Protein AF-A0A7S4KL27-F1 (afdb_monomer_lite)

Sequence (102 aa):
QVPGYYNSGYSTLKEIKWDDHPTPITPITELAKFMPDIRVDGIQSTPVSMMSVRNGHRVTHDLLHSYDPAISRQVLFKSKEDGMTSPMIDHNNISPHDPNFF

pLDDT: mean 79.37, std 15.96, range [43.06, 96.94]

Organism: NCBI:txid180227

Radius of gyration: 18.32 Å; chains: 1; bounding box: 51×30×42 Å

Structure (mmCIF, N/CA/C/O backbone):
data_AF-A0A7S4KL27-F1
#
_entry.id   AF-A0A7S4KL27-F1
#
loop_
_atom_site.group_PDB
_atom_site.id
_atom_site.type_symbol
_atom_site.label_atom_id
_atom_site.label_alt_id
_atom_site.label_comp_id
_atom_site.label_asym_id
_atom_site.label_entity_id
_atom_site.label_seq_id
_atom_site.pdbx_PDB_ins_code
_atom_site.Cartn_x
_atom_site.Cartn_y
_atom_site.Cartn_z
_atom_site.occupancy
_atom_site.B_iso_or_equiv
_atom_site.auth_seq_id
_atom_site.auth_comp_id
_atom_site.auth_asym_id
_atom_site.auth_atom_id
_atom_site.pdbx_PDB_model_num
ATOM 1 N N . GLN A 1 1 ? -3.217 10.779 -0.817 1.00 43.06 1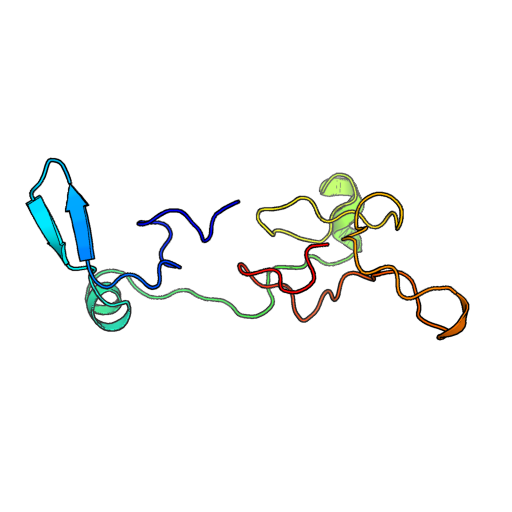 GLN A N 1
ATOM 2 C CA . GLN A 1 1 ? -3.242 11.395 0.540 1.00 43.06 1 GLN A CA 1
ATOM 3 C C . GLN A 1 1 ? -4.352 10.690 1.326 1.00 43.06 1 GLN A C 1
ATOM 5 O O . GLN A 1 1 ? -5.448 11.213 1.444 1.00 43.06 1 GLN A O 1
ATOM 10 N N . VAL A 1 2 ? -4.115 9.451 1.769 1.00 52.34 2 VAL A N 1
ATOM 11 C CA . VAL A 1 2 ? -5.171 8.548 2.285 1.00 52.34 2 VAL A CA 1
ATOM 12 C C . VAL A 1 2 ? -4.984 8.107 3.750 1.00 52.34 2 VAL A C 1
ATOM 14 O O . VAL A 1 2 ? -6.004 7.956 4.422 1.00 52.34 2 VAL A O 1
ATOM 17 N N . PRO A 1 3 ? -3.770 8.025 4.345 1.00 62.03 3 PRO A N 1
ATOM 18 C CA . PRO A 1 3 ? -3.645 7.619 5.754 1.00 62.03 3 PRO A CA 1
ATOM 19 C C . PRO A 1 3 ? -4.248 8.609 6.762 1.00 62.03 3 PRO A C 1
ATOM 21 O O . PRO A 1 3 ? -4.533 8.242 7.896 1.00 62.03 3 PRO A O 1
ATOM 24 N N . GLY A 1 4 ? -4.431 9.873 6.364 1.00 68.19 4 GLY A N 1
ATOM 25 C CA . GLY A 1 4 ? -4.941 10.927 7.246 1.00 68.19 4 GLY A CA 1
ATOM 26 C C . GLY A 1 4 ? -6.455 10.898 7.466 1.00 68.19 4 GLY A C 1
ATOM 27 O O . GLY A 1 4 ? -6.943 11.556 8.381 1.00 68.19 4 GLY A O 1
ATOM 28 N N . TYR A 1 5 ? -7.212 10.161 6.646 1.00 82.25 5 TYR A N 1
ATOM 29 C CA . TYR A 1 5 ? -8.664 10.099 6.794 1.00 82.25 5 TYR A CA 1
ATOM 30 C C . TYR A 1 5 ? -9.059 9.122 7.905 1.00 82.25 5 TYR A C 1
ATOM 32 O O . TYR A 1 5 ? -8.577 7.988 7.950 1.00 82.25 5 TYR A O 1
ATOM 40 N N . TYR A 1 6 ? -9.961 9.546 8.791 1.00 84.69 6 TYR A N 1
ATOM 41 C CA . TYR A 1 6 ? -10.258 8.844 10.042 1.00 84.69 6 TYR A CA 1
ATOM 42 C C . TYR A 1 6 ? -10.857 7.441 9.842 1.00 84.69 6 TYR A C 1
ATOM 44 O O . TYR A 1 6 ? -10.586 6.552 10.644 1.00 84.69 6 TYR A O 1
ATOM 52 N N . ASN A 1 7 ? -11.610 7.221 8.757 1.00 89.31 7 ASN A N 1
ATOM 53 C CA . ASN A 1 7 ? -12.227 5.931 8.422 1.00 89.31 7 ASN A CA 1
ATOM 54 C C . ASN A 1 7 ? -11.466 5.158 7.323 1.00 89.31 7 ASN A C 1
ATOM 56 O O . ASN A 1 7 ? -12.013 4.256 6.700 1.00 89.31 7 ASN A O 1
ATOM 60 N N . SER A 1 8 ? -10.210 5.522 7.035 1.00 88.75 8 SER A N 1
ATOM 61 C CA . SER A 1 8 ? -9.376 4.826 6.035 1.00 88.75 8 SER A CA 1
ATOM 62 C C . SER A 1 8 ? -8.903 3.436 6.481 1.00 88.75 8 SER A C 1
ATOM 64 O O . SER A 1 8 ? -8.376 2.681 5.670 1.00 88.75 8 SER A O 1
ATOM 66 N N . GLY A 1 9 ? -9.024 3.120 7.775 1.00 88.62 9 GLY A N 1
ATOM 67 C CA . GLY A 1 9 ? -8.431 1.932 8.395 1.00 88.62 9 GLY A CA 1
ATOM 68 C C . GLY A 1 9 ? -6.965 2.099 8.825 1.00 88.62 9 GLY A C 1
ATOM 69 O O . GLY A 1 9 ? -6.456 1.239 9.535 1.00 88.62 9 GLY A O 1
ATOM 70 N N . TYR A 1 10 ? -6.306 3.212 8.470 1.00 87.81 10 TYR A N 1
ATOM 71 C CA . TYR A 1 10 ? -4.922 3.533 8.870 1.00 87.81 10 TYR A CA 1
ATOM 72 C C . TYR A 1 10 ? -4.826 4.573 9.999 1.00 87.81 10 TYR A C 1
ATOM 74 O O . TYR A 1 10 ? -3.726 4.951 10.405 1.00 87.81 10 TYR A O 1
ATOM 82 N N . SER A 1 11 ? -5.967 5.048 10.507 1.00 87.25 11 SER A N 1
ATOM 83 C CA . SER A 1 11 ? -6.019 6.014 11.605 1.00 87.25 11 SER A CA 1
ATOM 84 C C . SER A 1 11 ? -5.417 5.432 12.886 1.00 87.25 11 SER A C 1
ATOM 86 O O . SER A 1 11 ? -5.708 4.301 13.270 1.00 87.25 11 SER A O 1
ATOM 88 N N . THR A 1 12 ? -4.604 6.231 13.577 1.00 87.00 12 THR A N 1
ATOM 89 C CA . THR A 1 12 ? -4.034 5.893 14.893 1.00 87.00 12 THR A CA 1
ATOM 90 C C . THR A 1 12 ? -4.897 6.383 16.056 1.00 87.00 12 THR A C 1
ATOM 92 O O . THR A 1 12 ? -4.582 6.120 17.220 1.00 87.00 12 THR A O 1
ATOM 95 N N . LEU A 1 13 ? -5.983 7.105 15.762 1.00 87.75 13 LEU A N 1
ATOM 96 C CA . LEU A 1 13 ? -6.943 7.541 16.769 1.00 87.75 13 LEU A CA 1
ATOM 97 C C . LEU A 1 13 ? -7.692 6.328 17.334 1.00 87.75 13 LEU A C 1
ATOM 99 O O . LEU A 1 13 ? -7.889 5.328 16.652 1.00 87.75 13 LEU A O 1
ATOM 103 N N . LYS A 1 14 ? -8.121 6.418 18.595 1.00 87.25 14 LYS A N 1
ATOM 104 C CA . LYS A 1 14 ? -8.971 5.395 19.236 1.00 87.25 14 LYS A CA 1
ATOM 105 C C . LYS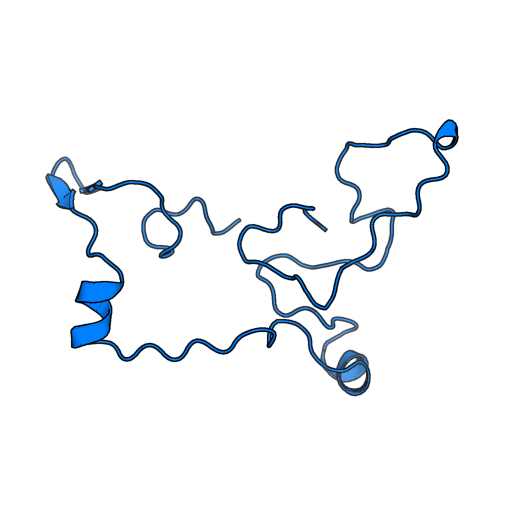 A 1 14 ? -10.461 5.719 19.137 1.00 87.25 14 LYS A C 1
ATOM 107 O O . LYS A 1 14 ? -11.304 4.851 19.336 1.00 87.25 14 LYS A O 1
ATOM 112 N N . GLU A 1 15 ? -10.768 6.974 18.847 1.00 88.94 15 GLU A N 1
ATOM 113 C CA . GLU A 1 15 ? -12.109 7.531 18.840 1.00 88.94 15 GLU A CA 1
ATOM 114 C C . GLU A 1 15 ? -12.168 8.657 17.807 1.00 88.94 15 GLU A C 1
ATOM 116 O O . GLU A 1 15 ? -11.176 9.358 17.581 1.00 88.94 15 GLU A O 1
ATOM 121 N N . ILE A 1 16 ? -13.328 8.816 17.182 1.00 88.69 16 ILE A N 1
ATOM 122 C CA . ILE A 1 16 ? -13.647 9.905 16.261 1.00 88.69 16 ILE A CA 1
ATOM 123 C C . ILE A 1 16 ? -14.874 10.650 16.788 1.00 88.69 16 ILE A C 1
ATOM 125 O O . ILE A 1 16 ? -15.736 10.052 17.427 1.00 88.69 16 ILE A O 1
ATOM 129 N N . LYS A 1 17 ? -14.977 11.952 16.513 1.00 85.75 17 LYS A N 1
ATOM 130 C CA . LYS A 1 17 ? -16.180 12.729 16.835 1.00 85.75 17 LYS A CA 1
ATOM 131 C C . LYS A 1 17 ? -17.050 12.874 15.598 1.00 85.75 17 LYS A C 1
ATOM 133 O O . LYS A 1 17 ? -16.563 13.329 14.566 1.00 85.75 17 LYS A O 1
ATOM 138 N N . TRP A 1 18 ? -18.325 12.534 15.734 1.00 82.81 18 TRP A N 1
ATOM 139 C CA . TRP A 1 18 ? -19.344 12.747 14.713 1.00 82.81 18 TRP A CA 1
ATOM 140 C C . TRP A 1 18 ? -20.446 13.610 15.319 1.00 82.81 18 TRP A C 1
ATOM 142 O O . TRP A 1 18 ? -21.096 13.159 16.252 1.00 82.81 18 TRP A O 1
ATOM 152 N N . ASP A 1 19 ? -20.618 14.848 14.844 1.00 82.81 19 ASP A N 1
ATOM 153 C CA . ASP A 1 19 ? -21.625 15.794 15.361 1.00 82.81 19 ASP A CA 1
ATOM 154 C C . ASP A 1 19 ? -21.659 15.854 16.906 1.00 82.81 19 ASP A C 1
ATOM 156 O O . ASP A 1 19 ? -22.692 15.672 17.542 1.00 82.81 19 ASP A O 1
ATOM 160 N N . ASP A 1 20 ? -20.479 16.042 17.513 1.00 81.19 20 ASP A N 1
ATOM 161 C CA . ASP A 1 20 ? -20.231 16.052 18.967 1.00 81.19 20 ASP A CA 1
ATOM 162 C C . ASP A 1 20 ? -20.461 14.728 19.719 1.00 81.19 20 ASP A C 1
ATOM 164 O O . ASP A 1 20 ? -20.262 14.660 20.936 1.00 81.19 20 ASP A O 1
ATOM 168 N N . HIS A 1 21 ? -20.784 13.641 19.019 1.00 84.50 21 HIS A N 1
ATOM 169 C CA . HIS A 1 21 ? -20.857 12.305 19.598 1.00 84.50 21 HIS A CA 1
ATOM 170 C C . HIS A 1 21 ? -19.520 11.553 19.482 1.00 84.50 21 HIS A C 1
ATOM 172 O O . HIS A 1 21 ? -19.022 11.331 18.370 1.00 84.50 21 HIS A O 1
ATOM 178 N N . PRO A 1 22 ? -18.920 11.144 20.618 1.00 88.00 22 PRO A N 1
ATOM 179 C CA . PRO A 1 22 ? -17.717 10.324 20.629 1.00 88.00 22 PRO A CA 1
ATOM 180 C C . PRO A 1 22 ? -18.038 8.911 20.128 1.00 88.00 22 PRO A C 1
ATOM 182 O O . PRO A 1 22 ? -18.871 8.213 20.705 1.00 88.00 22 PRO A O 1
ATOM 185 N N . THR A 1 23 ? -17.385 8.481 19.050 1.00 91.31 23 THR A N 1
ATOM 186 C CA . THR A 1 23 ? -17.564 7.153 18.447 1.00 91.31 23 THR A CA 1
ATOM 187 C C . THR A 1 23 ? -16.246 6.375 18.511 1.00 91.31 23 THR A C 1
ATOM 189 O O . THR A 1 23 ? -15.268 6.787 17.878 1.00 91.31 23 THR A O 1
ATOM 192 N N . PRO A 1 24 ? -16.174 5.258 19.261 1.00 91.88 24 PRO A N 1
ATOM 193 C CA . PRO A 1 24 ? -14.960 4.455 19.349 1.00 91.88 24 PRO A CA 1
ATOM 194 C C . PRO A 1 24 ? -14.687 3.724 18.031 1.00 91.88 24 PRO A C 1
ATOM 196 O O . PRO A 1 24 ? -15.608 3.264 17.355 1.00 91.88 24 PRO A O 1
ATOM 199 N N . ILE A 1 25 ? -13.411 3.583 17.678 1.00 92.06 25 ILE A N 1
ATOM 200 C CA . ILE A 1 25 ? -12.998 2.820 16.496 1.00 92.06 25 ILE A CA 1
ATOM 201 C C . ILE A 1 25 ? -13.063 1.321 16.801 1.00 92.06 25 ILE A C 1
ATOM 203 O O . ILE A 1 25 ? -12.514 0.854 17.800 1.00 92.06 25 ILE A O 1
ATOM 207 N N . THR A 1 26 ? -13.692 0.556 15.909 1.00 93.00 26 THR A N 1
ATOM 208 C CA . THR A 1 26 ? -13.706 -0.910 15.966 1.00 93.00 26 THR A CA 1
ATOM 209 C C . THR A 1 26 ? -12.325 -1.471 15.595 1.00 93.00 26 THR A C 1
ATOM 211 O O . THR A 1 26 ? -11.841 -1.203 14.492 1.00 93.00 26 THR A O 1
ATOM 214 N N . PRO A 1 27 ? -11.671 -2.268 16.462 1.00 92.94 27 PRO A N 1
ATOM 215 C CA . PRO A 1 27 ? -10.385 -2.885 16.145 1.00 92.94 27 PRO A CA 1
ATOM 216 C C . PRO A 1 27 ? -10.475 -3.864 14.967 1.00 92.94 27 PRO A C 1
ATOM 218 O O . PRO A 1 27 ? -11.471 -4.568 14.805 1.00 92.94 27 PRO A O 1
ATOM 221 N N . ILE A 1 28 ? -9.385 -4.003 14.205 1.00 92.12 28 ILE A N 1
ATOM 222 C CA . ILE A 1 28 ? -9.304 -4.930 13.057 1.00 92.12 28 ILE A CA 1
ATOM 223 C C . ILE A 1 28 ? -9.634 -6.375 13.470 1.00 92.12 28 ILE A C 1
ATOM 225 O O . ILE A 1 28 ? -10.303 -7.097 12.737 1.00 92.12 28 ILE A O 1
ATOM 229 N N . THR A 1 29 ? -9.214 -6.795 14.666 1.00 93.25 29 THR A N 1
ATOM 230 C CA . THR A 1 29 ? -9.492 -8.139 15.199 1.00 93.25 29 THR A CA 1
ATOM 231 C C . THR A 1 29 ? -10.977 -8.387 15.461 1.00 93.25 29 THR A C 1
ATOM 233 O O . THR A 1 29 ? -11.432 -9.527 15.386 1.00 93.25 29 THR A O 1
ATOM 236 N N . GLU A 1 30 ? -11.744 -7.343 15.770 1.00 95.00 30 GLU A N 1
ATOM 237 C CA . GLU A 1 30 ? -13.192 -7.429 15.941 1.00 95.00 30 GLU A CA 1
ATOM 238 C C . GLU A 1 30 ? -13.908 -7.369 14.592 1.00 95.00 30 GLU A C 1
ATOM 240 O O . GLU A 1 30 ? -14.793 -8.185 14.340 1.00 95.00 30 GLU A O 1
ATOM 245 N N . LEU A 1 31 ? -13.450 -6.484 13.704 1.00 94.81 31 LEU A N 1
ATOM 246 C CA . LEU A 1 31 ? -13.925 -6.355 12.328 1.00 94.81 31 LEU A CA 1
ATOM 247 C C . LEU A 1 31 ? -13.811 -7.677 11.548 1.00 94.81 31 LEU A C 1
ATOM 249 O O . LEU A 1 31 ? -14.733 -8.069 10.831 1.00 94.81 31 LEU A O 1
ATOM 253 N N . ALA A 1 32 ? -12.723 -8.419 11.772 1.00 94.75 32 ALA A N 1
ATOM 254 C CA . ALA A 1 32 ? -12.458 -9.711 11.143 1.00 94.75 32 ALA A CA 1
ATOM 255 C C . ALA A 1 32 ? -13.499 -10.803 11.465 1.00 94.75 32 ALA A C 1
ATOM 257 O O . ALA A 1 32 ? -13.593 -11.794 10.743 1.00 94.75 32 ALA A O 1
ATOM 258 N N . LYS A 1 33 ? -14.297 -10.650 12.535 1.00 96.38 33 LYS A N 1
ATOM 259 C CA . LYS A 1 33 ? -15.337 -11.629 12.907 1.00 96.38 33 LYS A CA 1
ATOM 260 C C . L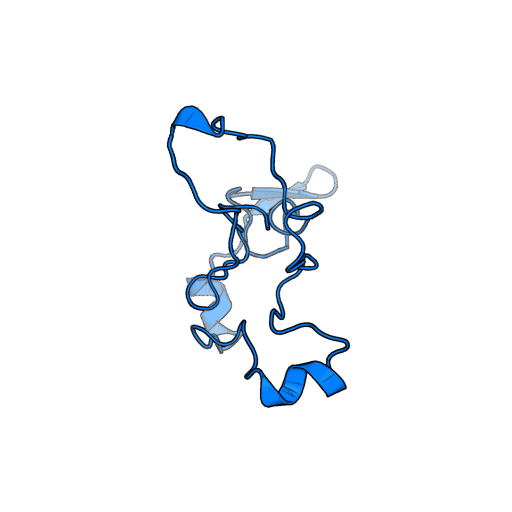YS A 1 33 ? -16.499 -11.662 11.914 1.00 96.38 33 LYS A C 1
ATOM 262 O O . LYS A 1 33 ? -17.162 -12.687 11.797 1.00 96.38 33 LYS A O 1
ATOM 267 N N . PHE A 1 34 ? -16.765 -10.541 11.247 1.00 96.19 34 PHE A N 1
ATOM 268 C CA . PHE A 1 34 ? -17.894 -10.375 10.327 1.00 96.19 34 PHE A CA 1
ATOM 269 C C . PHE A 1 34 ? -17.467 -9.957 8.916 1.00 96.19 34 PHE A C 1
ATOM 271 O O . PHE A 1 34 ? -18.252 -10.104 7.983 1.00 96.19 34 PHE A O 1
ATOM 278 N N . MET A 1 35 ? -16.229 -9.491 8.740 1.00 96.56 35 MET A N 1
ATOM 279 C CA . MET A 1 35 ? -15.634 -9.197 7.441 1.00 96.56 35 MET A CA 1
ATOM 280 C C . MET A 1 35 ? -14.336 -10.001 7.281 1.00 96.56 35 MET A C 1
ATOM 282 O O . MET A 1 35 ? -13.359 -9.688 7.959 1.00 96.56 35 MET A O 1
ATOM 286 N N . PRO A 1 36 ? -14.295 -11.040 6.426 1.00 93.50 36 PRO A N 1
ATOM 287 C CA . PRO A 1 36 ? -13.100 -11.861 6.275 1.00 93.50 36 PRO A CA 1
ATOM 288 C C . PRO A 1 36 ? -11.918 -11.031 5.763 1.00 93.50 36 PRO A C 1
ATOM 290 O O . PRO A 1 36 ? -12.055 -10.208 4.859 1.00 93.50 36 PRO A O 1
ATOM 293 N N . ASP A 1 37 ? -10.747 -11.279 6.339 1.00 91.88 37 ASP A N 1
ATOM 294 C CA . ASP A 1 37 ? -9.501 -10.609 5.979 1.00 91.88 37 ASP A CA 1
ATOM 295 C C . ASP A 1 37 ? -8.842 -11.298 4.772 1.00 91.88 37 ASP A C 1
ATOM 297 O O . ASP A 1 37 ? -8.457 -12.464 4.850 1.00 91.88 37 ASP A O 1
ATOM 301 N N . ILE A 1 38 ? -8.734 -10.580 3.648 1.00 91.31 38 ILE A N 1
ATOM 302 C CA . ILE A 1 38 ? -8.227 -11.090 2.358 1.00 91.31 38 ILE A CA 1
ATOM 303 C C . ILE A 1 38 ? -6.947 -10.380 1.894 1.00 91.31 38 ILE A C 1
ATOM 305 O O . ILE A 1 38 ? -6.730 -10.168 0.699 1.00 91.31 38 ILE A O 1
ATOM 309 N N . ARG A 1 39 ? -6.092 -9.971 2.833 1.00 87.81 39 ARG A N 1
ATOM 310 C CA . ARG A 1 39 ? -4.815 -9.319 2.509 1.00 87.81 39 ARG A CA 1
ATOM 311 C C . ARG A 1 39 ? -3.875 -10.263 1.758 1.00 87.81 39 ARG A C 1
ATOM 313 O O . ARG A 1 39 ? -3.683 -11.409 2.154 1.00 87.81 39 ARG A O 1
ATOM 320 N N . VAL A 1 40 ? -3.257 -9.746 0.696 1.00 84.62 40 VAL A N 1
ATOM 321 C CA . VAL A 1 40 ? -2.172 -10.429 -0.014 1.00 84.62 40 VAL A CA 1
ATOM 322 C C . VAL A 1 40 ? -0.936 -9.544 -0.012 1.00 84.62 40 VAL A C 1
ATOM 324 O O . VAL A 1 40 ? -0.966 -8.411 -0.501 1.00 84.62 40 VAL A O 1
ATOM 327 N N . ASP A 1 41 ? 0.149 -10.070 0.541 1.00 77.06 41 ASP A N 1
ATOM 328 C CA . ASP A 1 41 ? 1.404 -9.341 0.667 1.00 77.06 41 ASP A CA 1
ATOM 329 C C . ASP A 1 41 ? 2.084 -9.168 -0.701 1.00 77.06 41 ASP A C 1
ATOM 331 O O . ASP A 1 41 ? 2.050 -10.052 -1.558 1.00 77.06 41 ASP A O 1
ATOM 335 N N . GLY A 1 42 ? 2.707 -8.007 -0.929 1.00 69.44 42 GLY A N 1
ATOM 336 C CA . GLY A 1 42 ? 3.572 -7.773 -2.094 1.00 69.44 42 GLY A CA 1
ATOM 337 C C . GLY A 1 42 ? 2.880 -7.573 -3.453 1.00 69.44 42 GLY A C 1
ATOM 338 O O . GLY A 1 42 ? 3.570 -7.419 -4.456 1.00 69.44 42 GLY A O 1
ATOM 339 N N . ILE A 1 43 ? 1.543 -7.516 -3.530 1.00 76.12 43 ILE A N 1
ATOM 340 C CA . ILE A 1 43 ? 0.816 -7.367 -4.815 1.00 76.12 43 ILE A CA 1
ATOM 341 C C . ILE A 1 43 ? 0.847 -5.939 -5.390 1.00 76.12 43 ILE A C 1
ATOM 343 O O . ILE A 1 43 ? 0.439 -5.706 -6.526 1.00 76.12 43 ILE A O 1
ATOM 347 N N . GLN A 1 44 ? 1.398 -4.964 -4.667 1.00 82.50 44 GLN A N 1
ATOM 348 C CA . GLN A 1 44 ? 1.345 -3.557 -5.084 1.00 82.50 44 GLN A CA 1
ATOM 349 C C . GLN A 1 44 ? 2.201 -3.213 -6.323 1.00 82.50 44 GLN A C 1
ATOM 351 O O . GLN A 1 44 ? 2.227 -2.059 -6.758 1.00 82.50 44 GLN A O 1
ATOM 356 N N . SER A 1 45 ? 2.897 -4.196 -6.906 1.00 89.31 45 SER A N 1
ATOM 357 C CA . SER A 1 45 ? 3.727 -4.049 -8.101 1.00 89.31 45 SER A CA 1
ATOM 358 C C . SER A 1 45 ? 3.384 -5.106 -9.148 1.00 89.31 45 SER A C 1
ATOM 360 O O . SER A 1 45 ? 3.501 -6.309 -8.918 1.00 89.31 45 SER A O 1
ATOM 362 N N . THR A 1 46 ? 3.006 -4.663 -10.344 1.00 91.88 46 THR A N 1
ATOM 363 C CA . THR A 1 46 ? 2.778 -5.555 -11.482 1.00 91.88 46 THR A CA 1
ATOM 364 C C . THR A 1 46 ? 4.083 -5.884 -12.220 1.00 91.88 46 THR A C 1
ATOM 366 O O . THR A 1 46 ? 5.030 -5.081 -12.218 1.00 91.88 46 THR A O 1
ATOM 369 N N . PRO A 1 47 ? 4.154 -7.034 -12.920 1.00 92.00 47 PRO A N 1
ATOM 370 C CA . PRO A 1 47 ? 5.257 -7.335 -13.825 1.00 92.00 47 PRO A CA 1
ATOM 371 C C . PRO A 1 47 ? 5.424 -6.258 -14.906 1.00 92.00 47 PRO A C 1
ATOM 373 O O . PRO A 1 47 ? 4.459 -5.632 -15.351 1.00 92.00 47 PRO A O 1
ATOM 376 N N . VAL A 1 48 ? 6.669 -6.084 -15.357 1.00 93.19 48 VAL A N 1
ATOM 377 C CA . VAL A 1 48 ? 7.059 -5.123 -16.406 1.00 93.19 48 VAL A CA 1
ATOM 378 C C . VAL A 1 48 ? 6.280 -5.355 -17.704 1.00 93.19 48 VAL A C 1
ATOM 380 O O . VAL A 1 48 ? 5.922 -4.400 -18.387 1.00 93.19 48 VAL A O 1
ATOM 383 N N . SER A 1 49 ? 5.940 -6.610 -18.011 1.00 96.00 49 SER A N 1
ATOM 384 C CA . SER A 1 49 ? 5.155 -6.978 -19.195 1.00 96.00 49 SER A CA 1
ATOM 385 C C . SER A 1 49 ? 3.785 -6.297 -19.264 1.00 96.00 49 SER A C 1
ATOM 387 O O . SER A 1 49 ? 3.264 -6.112 -20.359 1.00 96.00 49 SER A O 1
ATOM 389 N N . MET A 1 50 ? 3.212 -5.885 -18.126 1.00 95.44 50 MET A N 1
ATOM 390 C CA . MET A 1 50 ? 1.930 -5.176 -18.081 1.00 95.44 50 MET A CA 1
ATOM 391 C C . MET A 1 50 ? 2.065 -3.647 -18.121 1.00 95.44 50 MET A C 1
ATOM 393 O O . MET A 1 50 ? 1.054 -2.952 -18.112 1.00 95.44 50 MET A O 1
ATOM 397 N N . MET A 1 51 ? 3.275 -3.083 -18.174 1.00 94.69 51 MET A N 1
ATOM 398 C CA . MET A 1 51 ? 3.443 -1.624 -18.131 1.00 94.69 51 MET A CA 1
ATOM 399 C C . MET A 1 51 ? 2.787 -0.921 -19.318 1.00 94.69 51 MET A C 1
ATOM 401 O O . MET A 1 51 ? 2.173 0.123 -19.130 1.00 94.69 51 MET A O 1
ATOM 405 N N . SER A 1 52 ? 2.867 -1.486 -20.525 1.00 95.69 52 SER A N 1
ATOM 406 C CA . SER A 1 52 ? 2.266 -0.878 -21.720 1.00 95.69 52 SER A CA 1
ATOM 407 C C . SER A 1 52 ? 0.745 -0.764 -21.605 1.00 95.69 52 SER A C 1
ATOM 409 O O . SER A 1 52 ? 0.180 0.269 -21.950 1.00 95.69 52 SER A O 1
ATOM 411 N N . VAL A 1 53 ? 0.087 -1.785 -21.047 1.00 96.94 53 VAL A N 1
ATOM 412 C CA . VAL A 1 53 ? -1.367 -1.782 -20.819 1.00 96.94 53 VAL A CA 1
ATOM 413 C C . VAL A 1 53 ? -1.775 -0.949 -19.600 1.00 96.94 53 VAL A C 1
ATOM 415 O O . VAL A 1 53 ? -2.933 -0.563 -19.482 1.00 96.94 53 VAL A O 1
ATOM 418 N N . ARG A 1 54 ? -0.828 -0.634 -18.706 1.00 94.88 54 ARG A N 1
ATOM 419 C CA . ARG A 1 54 ? -1.013 0.212 -17.514 1.00 94.88 54 ARG A CA 1
ATOM 420 C C . ARG A 1 54 ? -0.438 1.622 -17.677 1.00 94.88 54 ARG A C 1
ATOM 422 O O . ARG A 1 54 ? -0.062 2.250 -16.689 1.00 94.88 54 ARG A O 1
ATOM 429 N N . ASN A 1 55 ? -0.348 2.113 -18.912 1.00 95.00 55 ASN A N 1
ATOM 430 C CA . ASN A 1 55 ? 0.115 3.467 -19.228 1.00 95.00 55 ASN A CA 1
ATOM 431 C C . ASN A 1 55 ? 1.494 3.816 -18.621 1.00 95.00 55 ASN A C 1
ATOM 433 O O . ASN A 1 55 ? 1.719 4.920 -18.141 1.00 95.00 55 ASN A O 1
ATOM 437 N N . GLY A 1 56 ? 2.411 2.848 -18.595 1.00 92.44 56 GLY A N 1
ATOM 438 C CA . GLY A 1 56 ? 3.778 3.020 -18.102 1.00 92.44 56 GLY A CA 1
ATOM 439 C C . GLY A 1 56 ? 3.983 2.754 -16.607 1.00 92.44 56 GLY A C 1
ATOM 440 O O . GLY A 1 56 ? 5.121 2.822 -16.147 1.00 92.44 56 GLY A O 1
ATOM 441 N N . HIS A 1 57 ? 2.949 2.394 -15.839 1.00 92.56 57 HIS A N 1
ATOM 442 C CA . HIS A 1 57 ? 3.075 2.173 -14.392 1.00 92.56 57 HIS A CA 1
ATOM 443 C C . HIS A 1 57 ? 3.162 0.689 -14.010 1.00 92.56 57 HIS A C 1
ATOM 445 O O . HIS A 1 57 ? 2.472 -0.167 -14.565 1.00 92.56 57 HIS A O 1
ATOM 451 N N . ARG A 1 58 ? 3.985 0.388 -12.994 1.00 92.12 58 ARG A N 1
ATOM 452 C CA . ARG A 1 58 ? 3.982 -0.920 -12.303 1.00 92.12 58 ARG A CA 1
ATOM 453 C C . ARG A 1 58 ? 3.292 -0.862 -10.953 1.00 92.12 58 ARG A C 1
ATOM 455 O O . ARG A 1 58 ? 2.713 -1.847 -10.515 1.00 92.12 58 ARG A O 1
ATOM 462 N N . VAL A 1 59 ? 3.344 0.288 -10.300 1.00 91.38 59 VAL A N 1
ATOM 463 C CA . VAL A 1 59 ? 2.836 0.461 -8.944 1.00 91.38 59 VAL A CA 1
ATOM 464 C C . VAL A 1 59 ? 1.312 0.624 -8.968 1.00 91.38 59 VAL A C 1
ATOM 466 O O . VAL A 1 59 ? 0.767 1.247 -9.881 1.00 91.38 59 VAL A O 1
ATOM 469 N N . THR A 1 60 ? 0.604 -0.003 -8.030 1.00 90.62 60 THR A N 1
ATOM 470 C CA . THR A 1 60 ? -0.862 0.110 -7.846 1.00 90.62 60 THR A CA 1
ATOM 471 C C . THR A 1 60 ? -1.231 0.887 -6.575 1.00 90.62 60 THR A C 1
ATOM 473 O O . THR A 1 60 ? -2.340 0.743 -6.070 1.00 90.62 60 THR A O 1
ATOM 476 N N . HIS A 1 61 ? -0.280 1.634 -6.015 1.00 88.12 61 HIS A N 1
ATOM 477 C CA . HIS A 1 61 ? -0.459 2.461 -4.824 1.00 88.12 61 HIS A CA 1
ATOM 478 C C . HIS A 1 61 ? -1.382 3.671 -5.093 1.00 88.12 61 HIS A C 1
ATOM 480 O O . HIS A 1 61 ? -1.694 3.966 -6.246 1.00 88.12 61 HIS A O 1
ATOM 486 N N . ASP A 1 62 ? -1.820 4.356 -4.027 1.00 85.81 62 ASP A N 1
ATOM 487 C CA . ASP A 1 62 ? -2.706 5.534 -4.093 1.00 85.81 62 ASP A CA 1
ATOM 488 C C . ASP A 1 62 ? -2.070 6.702 -4.866 1.00 85.81 62 ASP A C 1
ATOM 490 O O . ASP A 1 62 ? -2.714 7.344 -5.693 1.00 85.81 62 ASP A O 1
ATOM 494 N N . LEU A 1 63 ? -0.786 6.973 -4.613 1.00 86.12 63 LEU A N 1
ATOM 495 C CA . LEU A 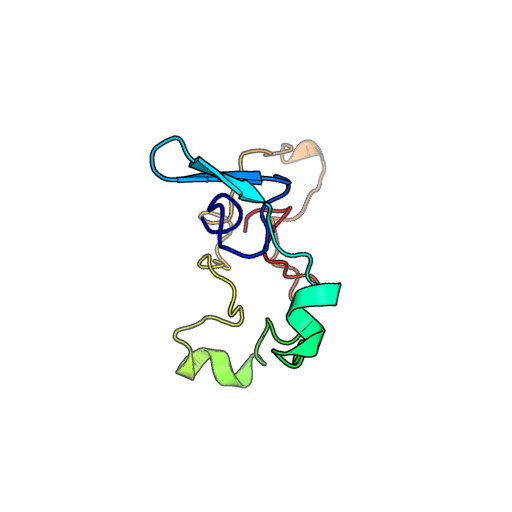1 63 ? -0.041 8.020 -5.312 1.00 86.12 63 LEU A CA 1
ATOM 496 C C . LEU A 1 63 ? 0.509 7.511 -6.650 1.00 86.12 63 LEU A C 1
ATOM 498 O O . LEU A 1 63 ? 0.805 6.328 -6.814 1.00 86.12 63 LEU A O 1
ATOM 502 N N . LEU A 1 64 ? 0.681 8.416 -7.618 1.00 87.56 64 LEU A N 1
ATOM 503 C CA . LEU A 1 64 ? 1.361 8.096 -8.871 1.00 87.56 64 LEU A CA 1
ATOM 504 C C . LEU A 1 64 ? 2.873 8.067 -8.655 1.00 87.56 64 LEU A C 1
ATOM 506 O O . LEU A 1 64 ? 3.504 9.110 -8.519 1.00 87.56 64 LEU A O 1
ATOM 510 N N . HIS A 1 65 ? 3.449 6.870 -8.719 1.00 86.31 65 HIS A N 1
ATOM 511 C CA . HIS A 1 65 ? 4.893 6.684 -8.637 1.00 86.31 65 HIS A CA 1
ATOM 512 C C . HIS A 1 65 ? 5.532 6.945 -10.002 1.00 86.31 65 HIS A C 1
ATOM 514 O O . HIS A 1 65 ? 5.298 6.203 -10.968 1.00 86.31 65 HIS A O 1
ATOM 520 N N . SER A 1 66 ? 6.334 8.005 -10.072 1.00 85.44 66 SER A N 1
ATOM 521 C CA . SER A 1 66 ? 7.069 8.388 -11.276 1.00 85.44 66 SER A CA 1
ATOM 522 C C . SER A 1 66 ? 8.454 7.747 -11.288 1.00 85.44 66 SER A C 1
ATOM 524 O O . SER A 1 66 ? 9.133 7.689 -10.276 1.00 85.44 66 SER A O 1
ATOM 526 N N . TYR A 1 67 ? 8.908 7.268 -12.445 1.00 83.94 67 TYR A N 1
ATOM 527 C CA . TYR A 1 67 ? 10.295 6.796 -12.584 1.00 83.94 67 TYR A CA 1
ATOM 528 C C . TYR A 1 67 ? 11.277 7.932 -12.892 1.00 83.94 67 TYR A C 1
ATOM 530 O O . TYR A 1 67 ? 12.483 7.702 -12.915 1.00 83.94 67 TYR A O 1
ATOM 538 N N . ASP A 1 68 ? 10.767 9.139 -13.160 1.00 82.31 68 ASP A N 1
ATOM 539 C CA . ASP A 1 68 ? 11.578 10.328 -13.398 1.00 82.31 68 ASP A CA 1
ATOM 540 C C . ASP A 1 68 ? 12.092 10.909 -12.062 1.00 82.31 68 ASP A C 1
ATOM 542 O O . ASP A 1 68 ? 11.287 11.368 -11.240 1.00 82.31 68 ASP A O 1
ATOM 546 N N . PRO A 1 69 ? 13.423 10.983 -11.862 1.00 74.06 69 PRO A N 1
ATOM 547 C CA . PRO A 1 69 ? 14.056 11.628 -10.708 1.00 74.06 69 PRO A CA 1
ATOM 548 C C . PRO A 1 69 ? 13.642 13.083 -10.440 1.00 74.06 69 PRO A C 1
ATOM 550 O O . PRO A 1 69 ? 13.903 13.626 -9.361 1.00 74.06 69 PRO A O 1
ATOM 553 N N . ALA A 1 70 ? 13.114 13.792 -11.438 1.00 75.12 70 ALA A N 1
ATOM 554 C CA . ALA A 1 70 ? 12.649 15.165 -11.282 1.00 75.12 70 ALA A CA 1
ATOM 555 C C . ALA A 1 70 ? 11.320 15.255 -10.516 1.00 75.12 70 ALA A C 1
ATOM 557 O O . ALA A 1 70 ? 11.102 16.254 -9.834 1.00 75.12 70 ALA A O 1
ATOM 558 N N . ILE A 1 71 ? 10.474 14.222 -10.596 1.00 74.75 71 ILE A N 1
ATOM 559 C CA . ILE A 1 71 ? 9.129 14.206 -10.002 1.00 74.75 71 ILE A CA 1
ATOM 560 C C . ILE A 1 71 ? 9.157 13.575 -8.609 1.00 74.75 71 ILE A C 1
ATOM 562 O O . ILE A 1 71 ? 8.640 14.169 -7.667 1.00 74.75 71 ILE A O 1
ATOM 566 N N . SER A 1 72 ? 9.844 12.440 -8.447 1.00 63.91 72 SER A N 1
ATOM 567 C CA . SER A 1 72 ? 9.967 11.692 -7.177 1.00 63.91 72 SER A CA 1
ATOM 568 C C . SER A 1 72 ? 10.891 12.350 -6.150 1.00 63.91 72 SER A C 1
ATOM 570 O O . SER A 1 72 ? 11.491 11.698 -5.295 1.00 63.91 72 SER A O 1
ATOM 572 N N . ARG A 1 73 ? 11.085 13.663 -6.269 1.00 59.00 73 ARG A N 1
ATOM 573 C CA . ARG A 1 73 ? 12.060 14.404 -5.492 1.00 59.00 73 ARG A CA 1
ATOM 574 C C . ARG A 1 73 ? 11.417 14.983 -4.247 1.00 59.00 73 ARG A C 1
ATOM 576 O O . ARG A 1 73 ? 11.098 16.169 -4.181 1.00 59.00 73 ARG A O 1
ATOM 583 N N . GLN A 1 74 ? 11.319 14.169 -3.208 1.00 56.22 74 GLN A N 1
ATOM 584 C CA . GLN A 1 74 ? 11.248 14.732 -1.872 1.00 56.22 74 GLN A CA 1
ATOM 585 C C . GLN A 1 74 ? 12.613 15.275 -1.443 1.00 56.22 74 GLN A C 1
ATOM 587 O O . GLN A 1 74 ? 13.549 14.522 -1.214 1.00 56.22 74 GLN A O 1
ATOM 592 N N . VAL A 1 75 ? 12.686 16.610 -1.413 1.00 46.03 75 VAL A N 1
ATOM 593 C CA . VAL A 1 75 ? 13.346 17.596 -0.516 1.00 46.03 75 VAL A CA 1
ATOM 594 C C . VAL A 1 75 ? 14.570 17.209 0.349 1.00 46.03 75 VAL A C 1
ATOM 596 O O . VAL A 1 75 ? 15.316 18.104 0.734 1.00 46.03 75 VAL A O 1
ATOM 599 N N . LEU A 1 76 ? 14.903 15.945 0.598 1.00 44.16 76 LEU A N 1
ATOM 600 C CA . LEU A 1 76 ? 16.206 15.539 1.135 1.00 44.16 76 LEU A CA 1
ATOM 601 C C . LEU A 1 76 ? 17.182 15.267 -0.012 1.00 44.16 76 LEU A C 1
ATOM 603 O O . LEU A 1 76 ? 17.686 14.164 -0.210 1.00 44.16 76 LEU A O 1
ATOM 607 N N . PHE A 1 77 ? 17.486 16.327 -0.757 1.00 44.19 77 PHE A N 1
ATOM 608 C CA . PHE A 1 77 ? 18.744 16.410 -1.481 1.00 44.19 77 PHE A CA 1
ATOM 609 C C . PHE A 1 77 ? 19.887 16.356 -0.461 1.00 44.19 77 PHE A C 1
ATOM 611 O O . PHE A 1 77 ? 20.342 17.387 0.032 1.00 44.19 77 PHE A O 1
ATOM 618 N N . LYS A 1 78 ? 20.383 15.158 -0.153 1.00 45.78 78 LYS A N 1
ATOM 619 C CA . LYS A 1 78 ? 21.802 15.052 0.174 1.00 45.78 78 LYS A CA 1
ATOM 620 C C . LYS A 1 78 ? 22.562 15.326 -1.117 1.00 45.78 78 LYS A C 1
ATOM 622 O O . LYS A 1 78 ? 22.226 14.799 -2.179 1.00 45.78 78 LYS A O 1
ATOM 627 N N . SER A 1 79 ? 23.463 16.295 -1.038 1.00 43.75 79 SER A N 1
ATOM 628 C CA . SER A 1 79 ? 24.214 16.832 -2.163 1.00 43.75 79 SER A CA 1
ATOM 629 C C . SER A 1 79 ? 24.996 15.722 -2.870 1.00 43.75 79 SER A C 1
ATOM 631 O O . SER A 1 79 ? 25.303 14.674 -2.305 1.00 43.75 79 SER A O 1
ATOM 633 N N . LYS A 1 80 ? 25.364 15.979 -4.129 1.00 47.75 80 LYS A N 1
ATOM 634 C CA . LYS A 1 80 ? 26.219 15.115 -4.965 1.00 47.75 80 LYS A CA 1
ATOM 635 C C . LYS A 1 80 ? 27.554 14.696 -4.317 1.00 47.75 80 LYS A C 1
ATOM 637 O O . LYS A 1 80 ? 28.248 13.868 -4.896 1.00 47.75 80 LYS A O 1
ATOM 642 N N . GLU A 1 81 ? 27.917 15.257 -3.167 1.00 52.97 81 GLU A N 1
ATOM 643 C CA . GLU A 1 81 ? 29.153 14.969 -2.436 1.00 52.97 81 GLU A CA 1
ATOM 644 C C . GLU A 1 81 ? 29.099 13.629 -1.673 1.00 52.97 81 GLU A C 1
ATOM 646 O O . GLU A 1 81 ? 30.145 13.032 -1.446 1.00 52.97 81 GLU A O 1
ATOM 651 N N . ASP A 1 82 ? 27.902 13.089 -1.396 1.00 51.00 82 ASP A N 1
ATOM 652 C CA . ASP A 1 82 ? 27.711 11.830 -0.647 1.00 51.00 82 ASP A CA 1
ATOM 653 C C . ASP A 1 82 ? 27.552 10.572 -1.538 1.00 51.00 82 ASP A C 1
ATOM 655 O O . ASP A 1 82 ? 27.283 9.478 -1.041 1.00 51.00 82 ASP A O 1
ATOM 659 N N . GLY A 1 83 ? 27.679 10.691 -2.866 1.00 46.28 83 GLY A N 1
ATOM 660 C CA . GLY A 1 83 ? 27.627 9.538 -3.781 1.00 46.28 83 GLY A CA 1
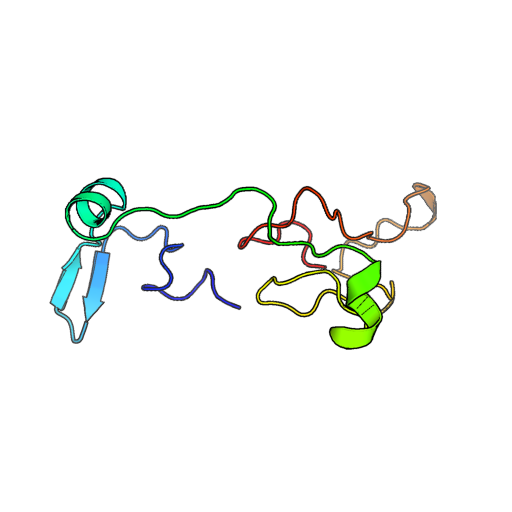ATOM 661 C C . GLY A 1 83 ? 26.271 8.816 -3.878 1.00 46.28 83 GLY A C 1
ATOM 662 O O . GLY A 1 83 ? 26.222 7.685 -4.362 1.00 46.28 83 GLY A O 1
ATOM 663 N N . MET A 1 84 ? 25.166 9.433 -3.439 1.00 45.41 84 MET A N 1
ATOM 664 C CA . MET A 1 84 ? 23.856 8.774 -3.413 1.00 45.41 84 MET A CA 1
ATOM 665 C C . MET A 1 84 ? 23.107 8.820 -4.754 1.00 45.41 84 MET A C 1
ATOM 667 O O . MET A 1 84 ? 22.928 9.864 -5.383 1.00 45.41 84 MET A O 1
ATOM 671 N N . THR A 1 85 ? 22.649 7.636 -5.157 1.00 49.66 85 THR A N 1
ATOM 672 C C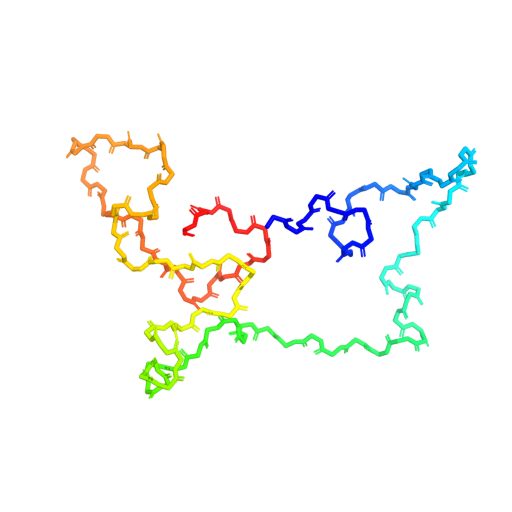A . THR A 1 85 ? 21.778 7.342 -6.296 1.00 49.66 85 THR A CA 1
ATOM 673 C C . THR A 1 85 ? 20.418 8.016 -6.134 1.00 49.66 85 THR A C 1
ATOM 675 O O . THR A 1 85 ? 19.860 8.024 -5.041 1.00 49.66 85 THR A O 1
ATOM 678 N N . SER A 1 86 ? 19.883 8.553 -7.234 1.00 53.28 86 SER A N 1
ATOM 679 C CA . SER A 1 86 ? 18.511 9.063 -7.349 1.00 53.28 86 SER A CA 1
ATOM 680 C C . SER A 1 86 ? 17.500 8.217 -6.560 1.00 53.28 86 SER A C 1
ATOM 682 O O . SER A 1 86 ? 17.636 6.990 -6.593 1.00 53.28 86 SER A O 1
ATOM 684 N N . PRO A 1 87 ? 16.475 8.815 -5.914 1.00 59.06 87 PRO A N 1
ATOM 685 C CA . PRO A 1 87 ? 15.396 8.040 -5.308 1.00 59.06 87 PRO A CA 1
ATOM 686 C C . PRO A 1 87 ? 14.842 7.069 -6.354 1.00 59.06 87 PRO A C 1
ATOM 688 O O . PRO A 1 87 ? 14.430 7.480 -7.440 1.00 59.06 87 PRO A O 1
ATOM 691 N N . MET A 1 88 ? 14.944 5.774 -6.061 1.00 70.06 88 MET A N 1
ATOM 692 C CA . MET A 1 88 ? 14.522 4.695 -6.943 1.00 70.06 88 MET A CA 1
ATOM 693 C C . MET A 1 88 ? 13.400 3.948 -6.241 1.00 70.06 88 MET A C 1
ATOM 695 O O . MET A 1 88 ? 13.535 3.578 -5.076 1.00 70.06 88 MET A O 1
ATOM 699 N N . ILE A 1 89 ? 12.297 3.739 -6.956 1.00 80.19 89 ILE A N 1
ATOM 700 C CA . ILE A 1 89 ? 11.137 3.020 -6.434 1.00 80.19 89 ILE A CA 1
ATOM 701 C C . ILE A 1 89 ? 11.562 1.596 -6.058 1.00 80.19 89 ILE A C 1
ATOM 703 O O . ILE A 1 89 ? 11.975 0.811 -6.917 1.00 80.19 89 ILE A O 1
ATOM 707 N N . ASP A 1 90 ? 11.419 1.250 -4.779 1.00 83.50 90 ASP A N 1
ATOM 708 C CA . ASP A 1 90 ? 11.568 -0.127 -4.315 1.00 83.50 90 ASP A CA 1
ATOM 709 C C . ASP A 1 90 ? 10.278 -0.906 -4.592 1.00 83.50 90 ASP A C 1
ATOM 711 O O . ASP A 1 90 ? 9.287 -0.812 -3.868 1.00 83.50 90 ASP A O 1
ATOM 715 N N . HIS A 1 91 ? 10.295 -1.702 -5.660 1.00 85.25 91 HIS A N 1
ATOM 716 C CA . HIS A 1 91 ? 9.152 -2.514 -6.070 1.00 85.25 91 HIS A CA 1
ATOM 717 C C . HIS A 1 91 ? 8.781 -3.639 -5.096 1.00 85.25 91 HIS A C 1
ATOM 719 O O . HIS A 1 91 ? 7.708 -4.217 -5.268 1.00 85.25 91 HIS A O 1
ATOM 725 N N . ASN A 1 92 ? 9.634 -3.956 -4.118 1.00 84.19 92 ASN A N 1
ATOM 726 C CA . ASN A 1 92 ? 9.382 -5.002 -3.127 1.00 84.19 92 ASN A CA 1
ATOM 727 C C . ASN A 1 92 ? 8.785 -4.452 -1.825 1.00 84.19 92 ASN A C 1
ATOM 729 O O . ASN A 1 92 ? 8.218 -5.223 -1.056 1.00 84.19 92 ASN A O 1
ATOM 733 N N . ASN A 1 93 ? 8.907 -3.145 -1.572 1.00 80.81 93 ASN A N 1
ATOM 734 C CA . ASN A 1 93 ? 8.568 -2.538 -0.282 1.00 80.81 93 ASN A CA 1
ATOM 735 C C . ASN A 1 93 ? 7.621 -1.335 -0.413 1.00 80.81 93 ASN A C 1
ATOM 737 O O . ASN A 1 93 ? 7.754 -0.323 0.277 1.00 80.81 93 ASN A O 1
ATOM 741 N N . ILE A 1 94 ? 6.657 -1.437 -1.326 1.00 84.00 94 ILE A N 1
ATOM 742 C CA . ILE A 1 94 ? 5.614 -0.424 -1.502 1.00 84.00 94 ILE A CA 1
ATOM 743 C C . ILE A 1 94 ? 4.610 -0.559 -0.351 1.00 84.00 94 ILE A C 1
ATOM 745 O O . ILE A 1 94 ? 4.107 -1.651 -0.080 1.00 84.00 94 ILE A O 1
ATOM 749 N N . SER A 1 95 ? 4.338 0.551 0.337 1.00 84.19 95 SER A N 1
ATOM 750 C CA . SER A 1 95 ? 3.499 0.598 1.536 1.00 84.19 95 SER A CA 1
ATOM 751 C C . SER A 1 95 ? 2.498 1.753 1.455 1.00 84.19 95 SER A C 1
ATOM 753 O O . SER A 1 95 ? 2.881 2.819 0.983 1.00 84.19 95 SER A O 1
ATOM 755 N N . PRO A 1 96 ? 1.274 1.604 2.004 1.00 80.25 96 PRO A N 1
ATOM 756 C CA . PRO A 1 96 ? 0.286 2.686 2.128 1.00 80.25 96 PRO A CA 1
ATOM 757 C C . PRO A 1 96 ? 0.790 3.942 2.854 1.00 80.25 96 PRO A C 1
ATOM 759 O O . PRO A 1 96 ? 0.237 5.028 2.692 1.00 80.25 96 PRO A O 1
ATOM 762 N N . HIS A 1 97 ? 1.813 3.790 3.699 1.00 77.38 97 HIS A N 1
ATOM 763 C CA . HIS A 1 97 ? 2.439 4.902 4.412 1.00 77.38 97 HIS A CA 1
ATOM 764 C C . HIS A 1 97 ? 3.510 5.623 3.585 1.00 77.38 97 HIS A C 1
ATOM 766 O O . HIS A 1 97 ? 3.914 6.707 3.987 1.00 77.38 97 HIS A O 1
ATOM 772 N N . ASP A 1 98 ? 3.961 5.005 2.487 1.00 72.44 98 ASP A N 1
ATOM 773 C CA . ASP A 1 98 ? 5.010 5.457 1.569 1.00 72.44 98 ASP A CA 1
ATOM 774 C C . ASP A 1 98 ? 6.133 6.265 2.251 1.00 72.44 98 ASP A C 1
ATOM 776 O O . ASP A 1 98 ? 6.194 7.488 2.124 1.00 72.44 98 ASP A O 1
ATOM 780 N N . PRO A 1 99 ? 7.032 5.604 3.009 1.00 64.44 99 PRO A N 1
ATOM 781 C CA . PRO A 1 99 ? 8.005 6.290 3.865 1.00 64.44 99 PRO A CA 1
ATOM 782 C C . PRO A 1 99 ? 9.025 7.130 3.086 1.00 64.44 99 PRO A C 1
ATOM 784 O O . PRO A 1 99 ? 9.657 8.016 3.658 1.00 64.44 99 PRO A O 1
ATOM 787 N N . ASN A 1 100 ? 9.199 6.827 1.801 1.00 63.22 100 ASN A N 1
ATOM 788 C CA . ASN A 1 100 ? 10.147 7.487 0.913 1.00 63.22 100 ASN A CA 1
ATOM 789 C C . ASN A 1 100 ? 9.467 8.486 -0.034 1.00 63.22 100 ASN A C 1
ATOM 791 O O . ASN A 1 100 ? 10.174 9.246 -0.691 1.00 63.22 100 ASN A O 1
ATOM 795 N N . PHE A 1 101 ? 8.127 8.482 -0.077 1.00 60.88 101 PHE A N 1
ATOM 796 C CA . PHE A 1 101 ? 7.285 9.409 -0.829 1.00 60.88 101 PHE A CA 1
ATOM 797 C C . PHE A 1 101 ? 7.736 9.604 -2.292 1.00 60.88 101 PHE A C 1
ATOM 799 O O . PHE A 1 101 ? 8.164 10.693 -2.694 1.00 60.88 101 PHE A O 1
ATOM 806 N N . PHE A 1 102 ? 7.681 8.525 -3.068 1.00 59.31 102 PHE A N 1
ATOM 807 C CA . PHE A 1 102 ? 8.150 8.494 -4.460 1.00 59.31 102 PHE A CA 1
ATOM 808 C C . PHE A 1 102 ? 7.119 8.998 -5.478 1.00 59.31 102 PHE A C 1
ATOM 810 O O . PHE A 1 102 ? 5.903 8.908 -5.217 1.00 59.31 102 PHE A O 1
#

Foldseek 3Di:
DQLPDCPSLNDPDQWDADPNDTGGDDDPVRVCVPDPDDDDALCQFADPVCCVVVVNDGGNAPDDDDQDLVVLDDPPPPDVVVVDDRDGDDSRDDDNVPPSRD

Secondary structure (DSSP, 8-state):
--TTSTTSS----SEEEETTEEEEPPPHHHHTTTS-----TTTTB--GGGTTTTTT--B-SSS---SSTTTS--S----GGG--------TT---TT-TT--